Protein AF-X1NB17-F1 (afdb_monomer)

pLDDT: mean 86.15, std 9.58, range [61.28, 96.69]

Secondary structure (DSSP, 8-state):
-HHHHTTTT-TTPPSSEETTEEHHHHHHHHHHHHHHHHHHHHHHHHS-HHHHHHHHHHHHHHHHHHHTTHHHHTT---

Solvent-accessible surface area (backbone atoms only — not comparable to full-atom values): 4584 Å² total; per-residue (Å²): 107,69,57,35,66,76,26,60,87,65,83,91,67,74,82,62,55,52,34,69,44,44,48,66,62,50,49,53,53,49,54,54,48,52,54,51,49,54,54,48,53,57,52,56,72,71,43,56,71,71,59,54,52,51,51,51,51,53,52,53,51,52,51,50,42,53,75,70,38,52,39,59,74,70,72,44,100,113

Radius of gyration: 19.19 Å; Cα contacts (8 Å, |Δi|>4): 37; chains: 1; bounding box: 42×27×44 Å

Organism: NCBI:txid412755

Mean predicted aligned error: 7.76 Å

Structure (mmCIF, N/CA/C/O backbone):
data_AF-X1NB17-F1
#
_entry.id   AF-X1NB17-F1
#
loop_
_atom_site.group_PDB
_atom_site.id
_atom_site.type_symbol
_atom_site.label_atom_id
_atom_site.label_alt_id
_atom_site.label_comp_id
_atom_site.label_asym_id
_atom_site.label_entity_id
_atom_site.label_seq_id
_atom_site.pdbx_PDB_ins_code
_atom_site.Cartn_x
_atom_site.Cartn_y
_atom_site.Cartn_z
_atom_site.occupancy
_atom_site.B_iso_or_equiv
_atom_site.auth_seq_id
_atom_site.auth_comp_id
_atom_site.auth_asym_id
_atom_site.auth_ato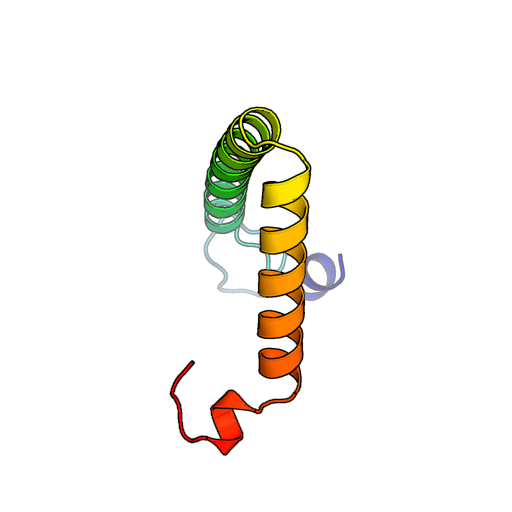m_id
_atom_site.pdbx_PDB_model_num
ATOM 1 N N . ILE A 1 1 ? 13.178 -8.703 -12.126 1.00 66.31 1 ILE A N 1
ATOM 2 C CA . ILE A 1 1 ? 14.504 -8.617 -12.794 1.00 66.31 1 ILE A CA 1
ATOM 3 C C . ILE A 1 1 ? 14.399 -8.874 -14.300 1.00 66.31 1 ILE A C 1
ATOM 5 O O . ILE A 1 1 ? 14.916 -8.062 -15.049 1.00 66.31 1 ILE A O 1
ATOM 9 N N . GLY A 1 2 ? 13.674 -9.905 -14.766 1.00 80.94 2 GLY A N 1
ATOM 10 C CA . GLY A 1 2 ? 13.514 -10.188 -16.206 1.00 80.94 2 GLY A CA 1
ATOM 11 C C . GLY A 1 2 ? 13.060 -9.001 -17.076 1.00 80.94 2 GLY A C 1
ATOM 12 O O . GLY A 1 2 ? 13.619 -8.808 -18.146 1.00 80.94 2 GLY A O 1
ATOM 13 N N . TYR A 1 3 ? 12.139 -8.156 -16.596 1.00 78.75 3 TYR A N 1
ATOM 14 C CA . TYR A 1 3 ? 11.716 -6.918 -17.285 1.00 78.75 3 TYR A CA 1
ATOM 15 C C . TYR A 1 3 ? 12.788 -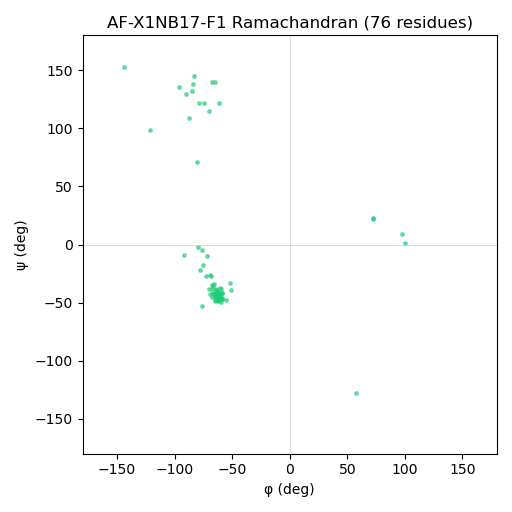5.821 -17.348 1.00 78.75 3 TYR A C 1
ATOM 17 O O . TYR A 1 3 ? 12.773 -4.987 -18.249 1.00 78.75 3 TYR A O 1
ATOM 25 N N . ILE A 1 4 ? 13.710 -5.811 -16.386 1.00 80.00 4 ILE A N 1
ATOM 26 C CA . ILE A 1 4 ? 14.857 -4.903 -16.401 1.00 80.00 4 ILE A CA 1
ATOM 27 C C . ILE A 1 4 ? 15.863 -5.433 -17.421 1.00 80.00 4 ILE A C 1
ATOM 29 O O . ILE A 1 4 ? 16.205 -4.723 -18.352 1.00 80.00 4 ILE A O 1
ATOM 33 N N . VAL A 1 5 ? 16.249 -6.709 -17.309 1.00 78.75 5 VAL A N 1
ATOM 34 C CA . VAL A 1 5 ? 17.275 -7.335 -18.158 1.00 78.75 5 VAL A CA 1
ATOM 35 C C . VAL A 1 5 ? 16.876 -7.368 -19.637 1.00 78.75 5 VAL A C 1
ATOM 37 O O . VAL A 1 5 ? 17.685 -6.997 -20.475 1.00 78.75 5 VAL A O 1
ATOM 40 N N . ASN A 1 6 ? 15.635 -7.742 -19.965 1.00 79.62 6 ASN A N 1
ATOM 41 C CA . ASN A 1 6 ? 15.166 -7.789 -21.359 1.00 79.62 6 ASN A CA 1
ATOM 42 C C . ASN A 1 6 ? 14.871 -6.407 -21.961 1.00 79.62 6 ASN A C 1
ATOM 44 O O . ASN A 1 6 ? 14.758 -6.289 -23.174 1.00 79.62 6 ASN A O 1
ATOM 48 N N . GLY A 1 7 ? 14.712 -5.372 -21.133 1.00 72.69 7 GLY A N 1
ATOM 49 C CA . GLY A 1 7 ? 14.448 -4.013 -21.611 1.00 72.69 7 GLY A CA 1
ATOM 50 C C . GLY A 1 7 ? 15.713 -3.173 -21.815 1.00 72.69 7 GLY A C 1
ATOM 51 O O . GLY A 1 7 ? 15.621 -2.062 -22.333 1.00 72.69 7 GLY A O 1
ATOM 52 N N . LEU A 1 8 ? 16.885 -3.651 -21.378 1.00 72.38 8 LEU A N 1
ATOM 53 C CA . LEU A 1 8 ? 18.155 -2.940 -21.539 1.00 72.38 8 LEU A CA 1
ATOM 54 C C . LEU A 1 8 ? 18.566 -2.949 -23.020 1.00 72.38 8 LEU A C 1
ATOM 56 O O . LEU A 1 8 ? 18.846 -4.003 -23.579 1.00 72.38 8 LEU A O 1
ATOM 60 N N . GLY A 1 9 ? 18.610 -1.771 -23.647 1.00 68.75 9 GLY A N 1
ATOM 61 C CA . GLY A 1 9 ? 19.021 -1.606 -25.049 1.00 68.75 9 GLY A CA 1
ATOM 62 C C . GLY A 1 9 ? 17.877 -1.450 -26.056 1.00 68.75 9 GLY A C 1
ATOM 63 O O . GLY A 1 9 ? 18.142 -1.287 -27.245 1.00 68.75 9 GLY A O 1
ATOM 64 N N . VAL A 1 10 ? 16.616 -1.448 -25.609 1.00 71.38 10 VAL A N 1
ATOM 65 C CA . VAL A 1 10 ? 15.480 -1.093 -26.472 1.00 71.38 10 VAL A CA 1
ATOM 66 C C . VAL A 1 10 ? 15.482 0.425 -26.691 1.00 71.38 10 VAL A C 1
ATOM 68 O O . VAL A 1 10 ? 15.448 1.199 -25.739 1.00 71.38 10 VAL A O 1
ATOM 71 N N . ALA A 1 11 ? 15.562 0.864 -27.948 1.00 66.00 11 ALA A N 1
ATOM 72 C CA . ALA A 1 11 ? 15.556 2.281 -28.310 1.00 66.00 11 ALA A CA 1
ATOM 73 C C . ALA A 1 11 ? 14.119 2.835 -28.381 1.00 66.00 11 ALA A C 1
ATOM 75 O O . ALA A 1 11 ? 13.202 2.135 -28.803 1.00 66.00 11 ALA A O 1
ATOM 76 N N . GLY A 1 12 ? 13.924 4.103 -27.998 1.00 71.44 12 GLY A N 1
ATOM 77 C CA . GLY A 1 12 ? 12.627 4.797 -28.087 1.00 71.44 12 GLY A CA 1
ATOM 78 C C . GLY A 1 12 ? 11.799 4.831 -26.797 1.00 71.44 12 GLY A C 1
ATOM 79 O O . GLY A 1 12 ? 10.645 5.253 -26.826 1.00 71.44 12 GLY A O 1
ATOM 80 N N . ILE A 1 13 ? 12.365 4.414 -25.662 1.00 68.31 13 ILE A N 1
ATOM 81 C CA . ILE A 1 13 ? 11.687 4.472 -24.361 1.00 68.31 13 ILE A CA 1
ATOM 82 C C . ILE A 1 13 ? 11.878 5.876 -23.747 1.00 68.31 13 ILE A C 1
ATOM 84 O O . ILE A 1 13 ? 13.004 6.379 -23.732 1.00 68.31 13 ILE A O 1
ATOM 88 N N . PRO A 1 14 ? 10.824 6.540 -23.235 1.00 71.19 14 PRO A N 1
ATOM 89 C CA . PRO A 1 14 ? 10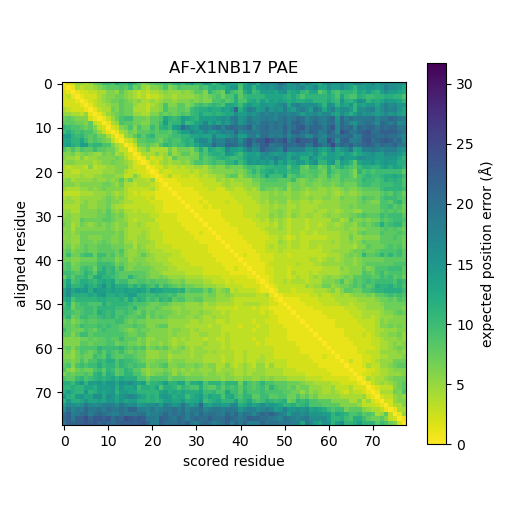.945 7.858 -22.607 1.00 71.19 14 PRO A CA 1
ATOM 90 C C . PRO A 1 14 ? 11.852 7.818 -21.369 1.00 71.19 14 PRO A C 1
ATOM 92 O O . PRO A 1 14 ? 11.605 7.056 -20.433 1.00 71.19 14 PRO A O 1
ATOM 95 N N . SER A 1 15 ? 12.927 8.609 -21.355 1.00 68.38 15 SER A N 1
ATOM 96 C CA . SER A 1 15 ? 13.830 8.739 -20.198 1.00 68.38 15 SER A CA 1
ATOM 97 C C . SER A 1 15 ? 13.127 9.424 -19.018 1.00 68.38 15 SER A C 1
ATOM 99 O O . SER A 1 15 ? 12.429 10.411 -19.252 1.00 68.38 15 SER A O 1
ATOM 101 N N . PRO A 1 16 ? 13.334 8.996 -17.753 1.00 76.75 16 PR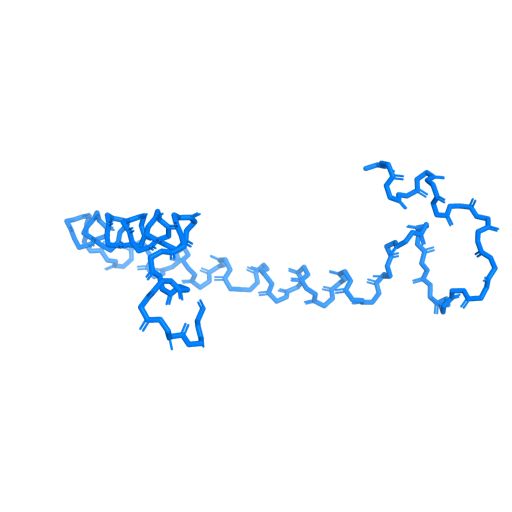O A N 1
ATOM 102 C CA . PRO A 1 16 ? 14.223 7.942 -17.251 1.00 76.75 16 PRO A CA 1
ATOM 103 C C . PRO A 1 16 ? 13.515 6.582 -17.051 1.00 76.75 16 PRO A C 1
ATOM 105 O O . PRO A 1 16 ? 12.438 6.488 -16.460 1.00 76.75 16 PRO A O 1
ATOM 108 N N . HIS A 1 17 ? 14.160 5.501 -17.488 1.00 77.88 17 HIS A N 1
ATOM 109 C CA . HIS A 1 17 ? 13.652 4.127 -17.406 1.00 77.88 17 HIS A CA 1
ATOM 110 C C . HIS A 1 17 ? 14.795 3.141 -17.124 1.00 77.88 17 HIS A C 1
ATOM 112 O O . HIS A 1 17 ? 15.947 3.390 -17.476 1.00 77.88 17 HIS A O 1
ATOM 118 N N . ILE A 1 18 ? 14.480 2.015 -16.482 1.00 80.19 18 ILE A N 1
ATOM 119 C CA . ILE A 1 18 ? 15.410 0.911 -16.216 1.00 80.19 18 ILE A CA 1
ATOM 120 C C . ILE A 1 18 ? 14.822 -0.346 -16.863 1.00 80.19 18 ILE A C 1
ATOM 122 O O . ILE A 1 18 ? 13.906 -0.978 -16.329 1.00 80.19 18 ILE A O 1
ATOM 126 N N . GLY A 1 19 ? 15.312 -0.672 -18.058 1.00 81.50 19 GLY A N 1
ATOM 127 C CA . GLY A 1 19 ? 14.645 -1.621 -18.946 1.00 81.50 19 GLY A CA 1
ATOM 128 C C . GLY A 1 19 ? 13.216 -1.167 -19.262 1.00 81.50 19 GLY A C 1
ATOM 129 O O . GLY A 1 19 ? 13.004 -0.013 -19.620 1.00 81.50 19 GLY A O 1
ATOM 130 N N . TYR A 1 20 ? 12.224 -2.039 -19.057 1.00 78.81 20 TYR A N 1
ATOM 131 C CA . TYR A 1 20 ? 10.803 -1.683 -19.213 1.00 78.81 20 TYR A CA 1
ATOM 132 C C . TYR A 1 20 ? 10.196 -0.921 -18.021 1.00 78.81 20 TYR A C 1
ATOM 134 O O . TYR A 1 20 ? 9.020 -0.558 -18.052 1.00 78.81 20 TYR A O 1
ATOM 142 N N . VAL A 1 21 ? 10.953 -0.685 -16.946 1.00 82.31 21 VAL A N 1
ATOM 143 C CA . VAL A 1 21 ? 10.435 -0.007 -15.751 1.00 82.31 21 VAL A CA 1
ATOM 144 C C . VAL A 1 21 ? 10.584 1.503 -15.913 1.00 82.31 21 VAL A C 1
ATOM 146 O O . VAL A 1 21 ? 11.690 2.033 -15.840 1.00 82.31 21 VAL A O 1
ATOM 149 N N . HIS A 1 22 ? 9.468 2.208 -16.102 1.00 87.06 22 HIS A N 1
ATOM 150 C CA . HIS A 1 22 ? 9.449 3.669 -16.166 1.00 87.06 22 HIS A CA 1
ATOM 151 C C . HIS A 1 22 ? 9.520 4.276 -14.757 1.00 87.06 22 HIS A C 1
ATOM 153 O O . HIS A 1 22 ? 8.656 4.000 -13.917 1.00 87.06 22 HIS A O 1
ATOM 159 N N . ILE A 1 23 ? 10.538 5.102 -14.484 1.00 86.81 23 ILE A N 1
ATOM 160 C CA . ILE A 1 23 ? 10.858 5.497 -13.103 1.00 86.81 23 ILE A CA 1
ATOM 161 C C . ILE A 1 23 ? 9.772 6.377 -12.483 1.00 86.81 23 ILE A C 1
ATOM 163 O O . ILE A 1 23 ? 9.435 6.203 -11.315 1.00 86.81 23 ILE A O 1
ATOM 167 N N . TRP A 1 24 ? 9.184 7.285 -13.267 1.00 88.75 24 TRP A N 1
ATOM 168 C CA . TRP A 1 24 ? 8.157 8.202 -12.777 1.00 88.75 24 TRP A CA 1
ATOM 169 C C . TRP A 1 24 ? 6.883 7.458 -12.409 1.00 88.75 24 TRP A C 1
ATOM 171 O O . TRP A 1 24 ? 6.327 7.668 -11.337 1.00 88.75 24 TRP A O 1
ATOM 181 N N . SER A 1 25 ? 6.452 6.538 -13.271 1.00 88.50 25 SER A N 1
ATOM 182 C CA . SER A 1 25 ? 5.264 5.720 -13.027 1.00 88.50 25 SER A CA 1
ATOM 183 C C . SER A 1 25 ? 5.479 4.810 -11.825 1.00 88.50 25 SER A C 1
ATOM 185 O O . SER A 1 25 ? 4.608 4.718 -10.964 1.00 88.50 25 SER A O 1
ATOM 187 N N . TRP A 1 26 ? 6.659 4.193 -11.722 1.00 89.88 26 TRP A N 1
ATOM 188 C CA . TRP A 1 26 ? 7.030 3.395 -10.560 1.00 89.88 26 TRP A CA 1
ATOM 189 C C . TRP A 1 26 ? 7.002 4.223 -9.270 1.00 89.88 26 TRP A C 1
ATOM 191 O O . TRP A 1 26 ? 6.394 3.792 -8.294 1.00 89.88 26 TRP A O 1
ATOM 201 N N . LEU A 1 27 ? 7.577 5.428 -9.281 1.00 91.94 27 LEU A N 1
ATOM 202 C CA . LEU A 1 27 ? 7.595 6.322 -8.124 1.00 91.94 27 LEU A CA 1
ATOM 203 C C . LEU A 1 27 ? 6.179 6.752 -7.721 1.00 91.94 27 LEU A C 1
ATOM 205 O O . LEU A 1 27 ? 5.835 6.675 -6.545 1.00 91.94 27 LEU A O 1
ATOM 209 N N . CYS A 1 28 ? 5.344 7.162 -8.678 1.00 93.31 28 CYS A N 1
ATOM 210 C CA . CYS A 1 28 ? 3.958 7.551 -8.415 1.00 93.31 28 CYS A CA 1
ATOM 211 C C . CYS A 1 28 ? 3.144 6.396 -7.815 1.00 93.31 28 CYS A C 1
ATOM 213 O O . CYS A 1 28 ? 2.439 6.597 -6.823 1.00 93.31 28 CYS A O 1
ATOM 215 N N . LEU A 1 29 ? 3.261 5.190 -8.381 1.00 94.12 29 LEU A N 1
ATOM 216 C CA . LEU A 1 29 ? 2.570 3.995 -7.888 1.00 94.12 29 LEU A CA 1
ATOM 217 C C . LEU A 1 29 ? 3.078 3.569 -6.510 1.00 94.12 29 LEU A C 1
ATOM 219 O O . LEU A 1 29 ? 2.279 3.213 -5.645 1.00 94.12 29 LEU A O 1
ATOM 223 N N . ALA A 1 30 ? 4.391 3.623 -6.288 1.00 94.31 30 ALA A N 1
ATOM 224 C CA . ALA A 1 30 ? 4.993 3.300 -5.003 1.00 94.31 30 ALA A CA 1
ATOM 225 C C . ALA A 1 30 ? 4.550 4.298 -3.929 1.00 94.31 30 ALA A C 1
ATOM 227 O O . ALA A 1 30 ? 4.075 3.885 -2.874 1.00 94.31 30 ALA A O 1
ATOM 228 N N . ALA A 1 31 ? 4.633 5.601 -4.206 1.00 95.81 31 ALA A N 1
ATOM 229 C CA . ALA A 1 31 ? 4.252 6.646 -3.261 1.00 95.81 31 ALA A CA 1
ATOM 230 C C . ALA A 1 31 ? 2.778 6.528 -2.847 1.00 95.81 31 ALA A C 1
ATOM 232 O O . ALA A 1 31 ? 2.467 6.488 -1.657 1.00 95.81 31 ALA A O 1
ATOM 23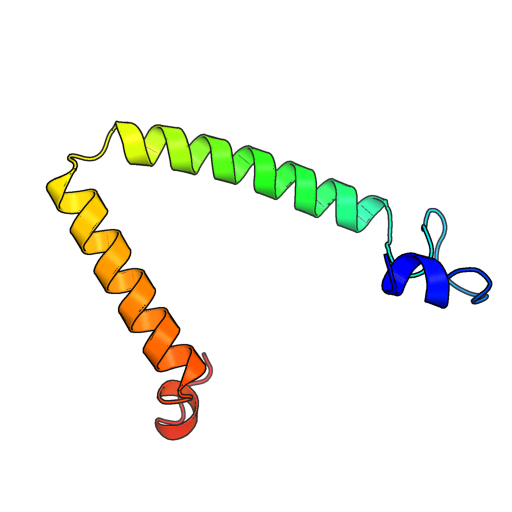3 N N . THR A 1 32 ? 1.873 6.404 -3.820 1.00 95.00 32 THR A N 1
ATOM 234 C CA . THR A 1 32 ? 0.437 6.234 -3.542 1.00 95.00 32 THR A CA 1
ATOM 235 C C . THR A 1 32 ? 0.142 4.924 -2.813 1.00 95.00 32 THR A C 1
ATOM 237 O O . THR A 1 32 ? -0.640 4.923 -1.862 1.00 95.00 32 THR A O 1
ATOM 240 N N . SER A 1 33 ? 0.817 3.829 -3.174 1.00 94.94 33 SER A N 1
ATOM 241 C CA . SER A 1 33 ? 0.680 2.545 -2.474 1.00 94.94 33 SER A CA 1
ATOM 242 C C . SER A 1 33 ? 1.146 2.619 -1.020 1.00 94.94 33 SER A C 1
ATOM 244 O O . SER A 1 33 ? 0.474 2.080 -0.143 1.00 94.94 33 SER A O 1
ATOM 246 N N . ILE A 1 34 ? 2.255 3.312 -0.737 1.00 95.94 34 ILE A N 1
ATOM 247 C CA . ILE A 1 34 ? 2.775 3.486 0.628 1.00 95.94 34 ILE A CA 1
ATOM 248 C C . ILE A 1 34 ? 1.783 4.283 1.478 1.00 95.94 34 ILE A C 1
ATOM 250 O O . ILE A 1 34 ? 1.449 3.856 2.585 1.00 95.94 34 ILE A O 1
ATOM 254 N N . VAL A 1 35 ? 1.271 5.404 0.958 1.00 96.19 35 VAL A N 1
ATOM 255 C CA . VAL A 1 35 ? 0.271 6.220 1.666 1.00 96.19 35 VAL A CA 1
ATOM 256 C C . VAL A 1 35 ? -0.985 5.395 1.955 1.00 96.19 35 VAL A C 1
ATOM 258 O O . VAL A 1 35 ? -1.466 5.371 3.089 1.00 96.19 35 VAL A O 1
ATOM 261 N N . MET A 1 36 ? -1.489 4.654 0.967 1.00 96.56 36 MET A N 1
ATOM 262 C CA . MET A 1 36 ? -2.687 3.835 1.150 1.00 96.56 36 MET A CA 1
ATOM 263 C C . MET A 1 36 ? -2.462 2.676 2.133 1.00 96.56 36 MET A C 1
ATOM 265 O O . MET A 1 36 ? -3.348 2.361 2.930 1.00 96.56 36 MET A O 1
ATOM 269 N N . ALA A 1 37 ? -1.271 2.072 2.142 1.00 94.75 37 ALA A N 1
ATOM 270 C CA . ALA A 1 37 ? -0.915 1.037 3.109 1.00 94.75 37 ALA A CA 1
ATOM 271 C C . ALA A 1 37 ? -0.935 1.573 4.550 1.00 94.75 37 ALA A C 1
ATOM 273 O O . ALA A 1 37 ? -1.467 0.908 5.442 1.00 94.75 37 ALA A O 1
ATOM 274 N N . GLN A 1 38 ? -0.434 2.791 4.781 1.00 95.62 38 GLN A N 1
ATOM 275 C CA . GLN A 1 38 ? -0.497 3.440 6.097 1.00 95.62 38 GLN A CA 1
ATOM 276 C C . GLN A 1 38 ? -1.948 3.656 6.550 1.00 95.62 38 GLN A C 1
ATOM 278 O O . GLN A 1 38 ? -2.303 3.300 7.677 1.00 95.62 38 GLN A O 1
ATOM 283 N N . VAL A 1 39 ? -2.807 4.170 5.661 1.00 95.00 39 VAL A N 1
ATOM 284 C CA . VAL A 1 39 ? -4.248 4.330 5.932 1.00 95.00 39 VAL A CA 1
ATOM 285 C C . VAL A 1 39 ? -4.893 2.979 6.267 1.00 95.00 39 VAL A C 1
ATOM 287 O O . VAL A 1 39 ? -5.669 2.880 7.222 1.00 95.00 39 VAL A O 1
ATOM 290 N N . GLY A 1 40 ? -4.532 1.923 5.536 1.00 92.19 40 GLY A N 1
ATOM 291 C CA . GLY A 1 40 ? -5.000 0.560 5.778 1.00 92.19 40 GLY A CA 1
ATOM 292 C C . GLY A 1 40 ? -4.635 0.035 7.168 1.00 92.19 40 GLY A C 1
ATOM 293 O O . GLY A 1 40 ? -5.510 -0.463 7.873 1.00 92.19 40 GLY A O 1
ATOM 294 N N . VAL A 1 41 ? -3.380 0.199 7.602 1.00 93.88 41 VAL A N 1
ATOM 295 C CA . VAL A 1 41 ? -2.914 -0.248 8.931 1.00 93.88 41 VAL A CA 1
ATOM 296 C C . VAL A 1 41 ? -3.652 0.478 10.055 1.00 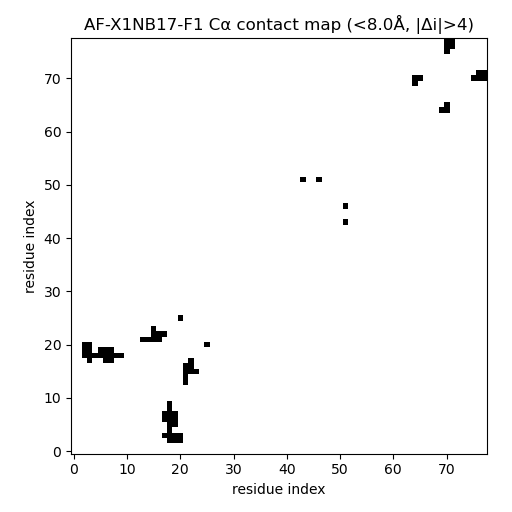93.88 41 VAL A C 1
ATOM 298 O O . VAL A 1 41 ? -4.153 -0.168 10.978 1.00 93.88 41 VAL A O 1
ATOM 301 N N . VAL A 1 42 ? -3.779 1.806 9.958 1.00 94.25 42 VAL A N 1
ATOM 302 C CA . VAL A 1 42 ? -4.507 2.605 10.958 1.00 94.25 42 VAL A CA 1
ATOM 303 C C . VAL A 1 42 ? -5.969 2.166 11.037 1.00 94.25 42 VAL A C 1
ATOM 305 O O . VAL A 1 42 ? -6.516 2.019 12.130 1.00 94.25 42 VAL A O 1
ATOM 308 N N . THR A 1 43 ? -6.602 1.920 9.890 1.00 92.25 43 THR A N 1
ATOM 309 C CA . THR A 1 43 ? -7.993 1.453 9.833 1.00 92.25 43 THR A CA 1
ATOM 310 C C . THR A 1 43 ? -8.130 0.047 10.420 1.00 92.25 43 THR A C 1
ATOM 312 O O . THR A 1 43 ? -9.038 -0.200 11.210 1.00 92.25 43 THR A O 1
ATOM 315 N N . ALA A 1 44 ? -7.199 -0.860 10.117 1.00 90.75 44 ALA A N 1
ATOM 316 C CA . ALA A 1 44 ? -7.211 -2.228 10.625 1.00 90.75 44 ALA A CA 1
ATOM 317 C C . ALA A 1 44 ? -7.052 -2.298 12.151 1.00 90.75 44 ALA A C 1
ATOM 319 O O . ALA A 1 44 ? -7.717 -3.111 12.784 1.00 90.75 44 ALA A O 1
ATOM 320 N N . HIS A 1 45 ? -6.220 -1.439 12.753 1.00 92.00 45 HIS A N 1
ATOM 321 C CA . HIS A 1 45 ? -6.059 -1.381 14.215 1.00 92.00 45 HIS A CA 1
ATOM 322 C C . HIS A 1 45 ? -7.260 -0.760 14.936 1.00 92.00 45 HIS A C 1
ATOM 324 O O . HIS A 1 45 ? -7.515 -1.086 16.093 1.00 92.00 45 HIS A O 1
ATOM 330 N N . LYS A 1 46 ? -8.008 0.125 14.269 1.00 91.19 46 LYS A N 1
ATOM 331 C CA . LYS A 1 46 ? -9.235 0.717 14.824 1.00 91.19 46 LYS A CA 1
ATOM 332 C C . LYS A 1 46 ? -10.433 -0.232 14.767 1.00 91.19 46 LYS A C 1
ATOM 334 O O . LYS A 1 46 ? -11.389 -0.042 15.514 1.00 91.19 46 LYS A O 1
ATOM 339 N N . LEU A 1 47 ? -10.405 -1.226 13.882 1.00 89.69 47 LEU A N 1
ATOM 340 C CA . LEU A 1 47 ? -11.491 -2.186 13.730 1.00 89.69 47 LEU A CA 1
ATOM 341 C C . LEU A 1 47 ? -11.367 -3.330 14.751 1.00 89.69 47 LEU A C 1
ATOM 343 O O . LEU A 1 47 ? -10.283 -3.878 14.950 1.00 89.69 47 LEU A O 1
ATOM 347 N N . PRO A 1 48 ? -12.477 -3.768 15.368 1.00 90.06 48 PRO A N 1
ATOM 348 C CA . PRO A 1 48 ? -12.471 -4.951 16.214 1.00 90.06 48 PRO A CA 1
ATOM 349 C C . PRO A 1 48 ? -12.151 -6.202 15.383 1.00 90.06 48 PRO A C 1
ATOM 351 O O . PRO A 1 48 ? -12.678 -6.392 14.283 1.00 90.06 48 PRO A O 1
ATOM 354 N N . ALA A 1 49 ? -11.349 -7.110 15.946 1.00 90.50 49 ALA A N 1
ATOM 355 C CA . ALA A 1 49 ? -10.835 -8.301 15.257 1.00 90.50 49 ALA A CA 1
ATOM 356 C C . ALA A 1 49 ? -11.925 -9.149 14.568 1.00 90.50 49 ALA A C 1
ATOM 358 O O . ALA A 1 49 ? -11.705 -9.716 13.497 1.00 90.50 49 ALA A O 1
ATOM 359 N N . LYS A 1 50 ? -13.131 -9.202 15.150 1.00 92.00 50 LYS A N 1
ATOM 360 C CA . LYS A 1 50 ? -14.272 -9.925 14.574 1.00 92.00 50 LYS A CA 1
ATOM 361 C C . LYS A 1 50 ? -14.728 -9.319 13.241 1.00 92.00 50 LYS A C 1
ATOM 363 O O . LYS A 1 50 ? -14.968 -10.071 12.303 1.00 92.00 50 LYS A O 1
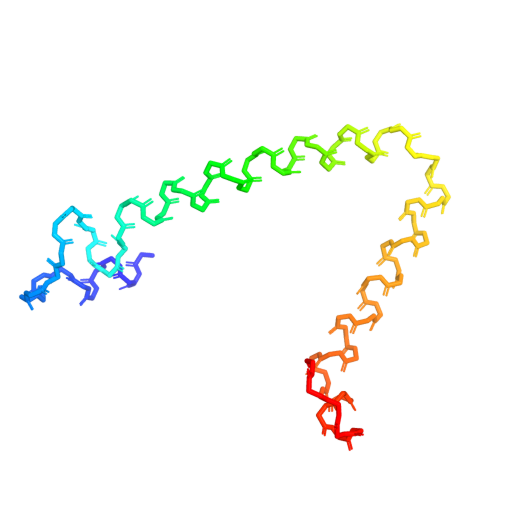ATOM 368 N N . GLN A 1 51 ? -14.817 -7.991 13.140 1.00 92.12 51 GLN A N 1
ATOM 369 C CA . GLN A 1 51 ? -15.206 -7.308 11.899 1.00 92.12 51 GLN A CA 1
ATOM 370 C C . GLN A 1 51 ? -14.118 -7.441 10.830 1.00 92.12 51 GLN A C 1
ATOM 372 O O . GLN A 1 51 ? -14.433 -7.769 9.688 1.00 92.12 51 GLN A O 1
ATOM 377 N N . LEU A 1 52 ? -12.844 -7.283 11.207 1.00 92.00 52 LEU A N 1
ATOM 378 C CA . LEU A 1 52 ? -11.721 -7.426 10.277 1.00 92.00 52 LEU A CA 1
ATOM 379 C C . LEU A 1 52 ? -11.683 -8.823 9.636 1.00 92.00 52 LEU A C 1
ATOM 381 O O . LEU A 1 52 ? -11.500 -8.950 8.426 1.00 92.00 52 LEU A O 1
ATOM 385 N N . ARG A 1 53 ? -11.942 -9.870 10.429 1.00 93.00 53 ARG A N 1
ATOM 386 C CA . ARG A 1 53 ? -12.047 -11.247 9.931 1.00 93.00 53 ARG A CA 1
ATOM 387 C C . ARG A 1 53 ? -13.163 -11.405 8.896 1.00 93.00 53 ARG A C 1
ATOM 389 O O . ARG A 1 53 ? -12.938 -12.036 7.868 1.00 93.00 53 ARG A O 1
ATOM 396 N N . TYR A 1 54 ? -14.348 -10.845 9.148 1.00 95.31 54 TYR A N 1
ATOM 397 C CA . TYR A 1 54 ? -15.458 -10.920 8.192 1.00 95.31 54 TYR A CA 1
ATOM 398 C C . TYR A 1 54 ? -15.145 -10.196 6.883 1.00 95.31 54 TYR A C 1
ATOM 400 O O . TYR A 1 54 ? -15.411 -10.748 5.818 1.00 95.31 54 TYR A O 1
ATOM 408 N N . ILE A 1 55 ? -14.530 -9.011 6.954 1.00 94.25 55 ILE A N 1
ATOM 409 C CA . ILE A 1 55 ? -14.100 -8.265 5.764 1.00 94.25 55 ILE A CA 1
ATOM 410 C C . ILE A 1 55 ? -13.119 -9.105 4.942 1.00 94.25 55 ILE A C 1
ATOM 412 O O . ILE A 1 55 ? -13.295 -9.242 3.735 1.00 94.25 55 ILE A O 1
ATOM 416 N N . PHE A 1 56 ? -12.126 -9.722 5.586 1.00 93.94 56 PHE A N 1
ATOM 417 C CA . PHE A 1 56 ? -11.134 -10.534 4.882 1.00 93.94 56 PHE A CA 1
ATOM 418 C C . PHE A 1 56 ? -11.759 -11.748 4.181 1.00 93.94 56 PHE A C 1
ATOM 420 O O . PHE A 1 56 ? -11.455 -12.010 3.019 1.00 93.94 56 PHE A O 1
ATOM 427 N N . ILE A 1 57 ? -12.686 -12.445 4.850 1.00 96.44 57 ILE A N 1
ATOM 428 C CA . ILE A 1 57 ? -13.430 -13.569 4.258 1.00 96.44 57 ILE A CA 1
ATOM 429 C C . ILE A 1 57 ? -14.239 -13.100 3.043 1.00 96.44 57 ILE A C 1
ATOM 431 O O . ILE A 1 57 ? -14.183 -13.740 1.996 1.00 96.44 57 ILE A O 1
ATOM 435 N N . ALA A 1 58 ? -14.956 -11.979 3.161 1.00 96.69 58 ALA A N 1
ATOM 436 C CA . ALA A 1 58 ? -15.753 -11.432 2.066 1.00 96.69 58 ALA A CA 1
ATOM 437 C C . ALA A 1 58 ? -14.883 -11.061 0.853 1.00 96.69 58 ALA A C 1
ATOM 439 O O . ALA A 1 58 ? -15.218 -11.422 -0.275 1.00 96.69 58 ALA A O 1
ATOM 440 N N . VAL A 1 59 ? -13.738 -10.407 1.083 1.00 95.25 59 VAL A N 1
ATOM 441 C CA . VAL A 1 59 ? -12.789 -10.030 0.023 1.00 95.25 59 VAL A CA 1
ATOM 442 C C . VAL A 1 59 ? -12.173 -11.263 -0.640 1.00 95.25 59 VAL A C 1
ATOM 444 O O . VAL A 1 59 ? -12.150 -11.337 -1.867 1.00 95.25 59 VAL A O 1
ATOM 447 N N . MET A 1 60 ? -11.715 -12.252 0.136 1.00 96.00 60 MET A N 1
ATOM 448 C CA . MET A 1 60 ? -11.165 -13.498 -0.417 1.00 96.00 60 MET A CA 1
ATOM 449 C C . MET A 1 60 ? -12.197 -14.256 -1.251 1.00 96.00 60 MET A C 1
ATOM 451 O O . MET A 1 60 ? -11.873 -14.729 -2.338 1.00 96.00 60 MET A O 1
ATOM 455 N N . PHE A 1 61 ? -13.432 -14.361 -0.758 1.00 96.25 61 PHE A N 1
ATOM 456 C CA . PHE A 1 61 ? -14.508 -15.036 -1.475 1.00 96.25 61 PHE A CA 1
ATOM 457 C C . PHE A 1 61 ? -14.809 -14.333 -2.801 1.00 96.25 61 PHE A C 1
ATOM 459 O O . PHE A 1 61 ? -14.808 -14.974 -3.851 1.00 96.25 61 PHE A O 1
ATOM 466 N N . TYR A 1 62 ? -14.965 -13.007 -2.771 1.00 94.31 62 TYR A N 1
ATOM 467 C CA . TYR A 1 62 ? -15.155 -12.194 -3.972 1.00 94.31 62 TYR A CA 1
ATOM 468 C C . TYR A 1 62 ? -14.025 -12.392 -4.990 1.00 94.31 62 TYR A C 1
ATOM 470 O O . TYR A 1 62 ? -14.282 -12.634 -6.168 1.00 94.31 62 TYR A O 1
ATOM 478 N N . MET A 1 63 ? -12.769 -12.338 -4.541 1.00 94.19 63 MET A N 1
ATOM 479 C CA . MET A 1 63 ? -11.615 -12.465 -5.430 1.00 94.19 63 MET A CA 1
ATOM 480 C C . MET A 1 63 ? -11.497 -13.875 -6.021 1.00 94.19 63 MET A C 1
ATOM 482 O O . MET A 1 63 ? -11.152 -14.014 -7.192 1.00 94.19 63 MET A O 1
ATOM 486 N N . GLY A 1 64 ? -11.863 -14.907 -5.255 1.00 94.62 64 GLY A N 1
ATOM 487 C CA . GLY A 1 64 ? -11.974 -16.280 -5.746 1.00 94.62 64 GLY A CA 1
ATOM 488 C C . GLY A 1 64 ? -13.027 -16.425 -6.846 1.00 94.62 64 GLY A C 1
ATOM 489 O O . GLY A 1 64 ? -12.725 -16.971 -7.905 1.00 94.62 64 GLY A O 1
ATOM 490 N N . LEU A 1 65 ? -14.228 -15.869 -6.644 1.00 93.56 65 LEU A N 1
ATOM 491 C CA . LEU A 1 65 ? -15.268 -15.829 -7.682 1.00 93.56 65 LEU A CA 1
ATOM 492 C C . LEU A 1 65 ? -14.794 -15.067 -8.925 1.00 93.56 65 LEU A C 1
ATOM 494 O O . LEU A 1 65 ? -15.074 -15.491 -10.047 1.00 93.56 65 LEU A O 1
ATOM 498 N N . LYS A 1 66 ? -14.034 -13.982 -8.727 1.00 89.19 66 LYS A N 1
ATOM 499 C CA . LYS A 1 66 ? -13.470 -13.197 -9.826 1.00 89.19 66 LYS A CA 1
ATOM 500 C C . LYS A 1 66 ? -12.481 -13.998 -10.658 1.00 89.19 66 LYS A C 1
ATOM 502 O O . LYS A 1 66 ? -12.577 -14.005 -11.877 1.00 89.19 66 LYS A O 1
ATOM 507 N N . MET A 1 67 ? -11.555 -14.700 -10.013 1.00 92.38 67 MET A N 1
ATOM 508 C CA . MET A 1 67 ? -10.569 -15.521 -10.720 1.00 92.38 67 MET A CA 1
ATOM 509 C C . MET A 1 67 ? -11.192 -16.756 -11.385 1.00 92.38 67 MET A C 1
ATOM 511 O O . MET A 1 67 ? -10.663 -17.225 -12.386 1.00 92.38 67 MET A O 1
ATOM 515 N N . LEU A 1 68 ? -12.319 -17.256 -10.867 1.00 91.44 68 LEU A N 1
ATOM 516 C CA . LEU A 1 68 ? -13.110 -18.314 -11.506 1.00 91.44 68 LEU A CA 1
ATOM 517 C C . LEU A 1 68 ? -13.868 -17.844 -12.759 1.00 91.44 68 LEU A C 1
ATOM 519 O O . LEU A 1 68 ? -14.416 -18.683 -13.467 1.00 91.44 68 LEU A O 1
ATOM 523 N N . GLY A 1 69 ? -13.922 -16.536 -13.034 1.00 85.88 69 GLY A N 1
ATOM 524 C CA . GLY A 1 69 ? -14.655 -15.995 -14.180 1.00 85.88 69 GLY A CA 1
ATOM 525 C C . GLY A 1 69 ? -16.174 -16.062 -14.009 1.00 85.88 69 GLY A C 1
ATOM 526 O O . GLY A 1 69 ? -16.908 -16.037 -14.992 1.00 85.88 69 GLY A O 1
ATOM 527 N N . VAL A 1 70 ? -16.673 -16.147 -12.767 1.00 85.50 70 VAL A N 1
ATOM 528 C CA . VAL A 1 70 ? -18.124 -16.155 -12.501 1.00 85.50 70 VAL A CA 1
ATOM 529 C C . VAL A 1 70 ? -18.769 -14.866 -13.012 1.00 85.50 70 VAL A C 1
ATOM 531 O O . VAL A 1 70 ? -19.868 -14.915 -13.554 1.00 85.50 70 VAL A O 1
ATOM 534 N N . PHE A 1 71 ? -18.082 -13.727 -12.880 1.00 81.88 71 PHE A N 1
ATOM 535 C CA . PHE A 1 71 ? -18.575 -12.430 -13.359 1.00 81.88 71 PHE A CA 1
ATOM 536 C C . PHE A 1 71 ? -18.594 -12.339 -14.889 1.00 81.88 71 PHE A C 1
ATOM 538 O O . PHE A 1 71 ? -19.580 -11.854 -15.443 1.00 81.88 71 PHE A O 1
ATOM 545 N N . ASP A 1 72 ? -17.587 -12.906 -15.562 1.00 80.75 72 ASP A N 1
ATOM 546 C CA . ASP A 1 72 ? 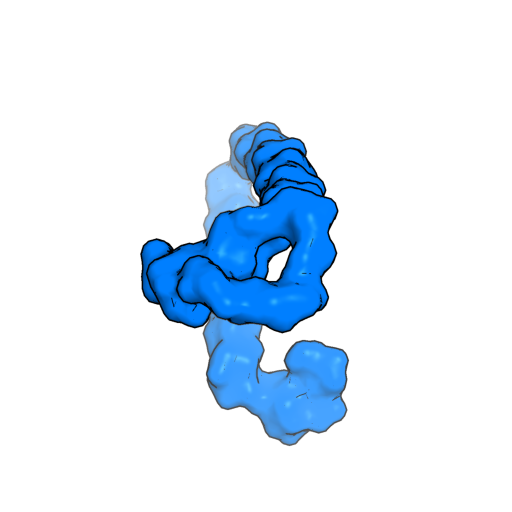-17.564 -13.025 -17.024 1.00 80.75 72 ASP A CA 1
ATOM 547 C C . ASP A 1 72 ? -18.693 -13.937 -17.533 1.00 80.75 72 ASP A C 1
ATOM 549 O O . ASP A 1 72 ? -19.380 -13.602 -18.498 1.00 80.75 72 ASP A O 1
ATOM 553 N N . TRP A 1 73 ? -18.947 -15.066 -16.858 1.00 78.56 73 TRP A N 1
ATOM 554 C CA . TRP A 1 73 ? -20.046 -15.980 -17.197 1.00 78.56 73 TRP A CA 1
ATOM 555 C C . TRP A 1 73 ? -21.432 -15.353 -16.977 1.00 78.56 73 TRP A C 1
ATOM 557 O O . TRP A 1 73 ? -22.354 -15.609 -17.750 1.00 78.56 73 TRP A O 1
ATOM 567 N N . LEU A 1 74 ? -21.578 -14.497 -15.958 1.00 80.62 74 LEU A N 1
ATOM 568 C CA . LEU A 1 74 ? -22.815 -13.756 -15.680 1.00 80.62 74 LEU A CA 1
ATOM 569 C C . LEU A 1 74 ? -23.037 -12.556 -16.626 1.00 80.62 74 LEU A C 1
ATOM 571 O O . LEU A 1 74 ? -24.076 -11.900 -16.535 1.00 80.62 74 LEU A O 1
ATOM 575 N N . GLY A 1 75 ? -22.079 -12.248 -17.509 1.00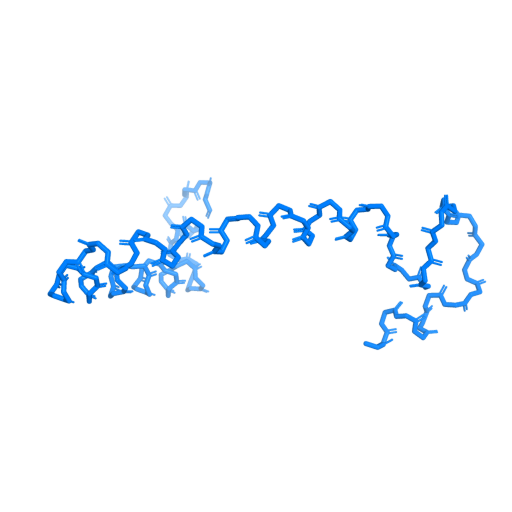 78.00 75 GLY A N 1
ATOM 576 C CA . GLY A 1 75 ? -22.142 -11.109 -18.429 1.00 78.00 75 GLY A CA 1
ATOM 577 C C . GLY A 1 75 ? -21.964 -9.747 -17.749 1.00 78.00 75 GLY A C 1
ATOM 578 O O . GLY A 1 75 ? -22.424 -8.731 -18.273 1.00 78.00 75 GLY A O 1
ATOM 579 N N . TRP A 1 76 ? -21.339 -9.707 -16.572 1.00 73.69 76 TRP A N 1
ATOM 580 C CA . TRP A 1 76 ? -21.050 -8.465 -15.859 1.00 73.69 76 TRP A CA 1
ATOM 581 C C . TRP A 1 76 ? -19.672 -7.913 -16.257 1.00 73.69 76 TRP A C 1
ATOM 583 O O . TRP A 1 76 ? -18.693 -8.650 -16.187 1.00 73.69 76 TRP A O 1
ATOM 593 N N . PRO A 1 77 ? -19.556 -6.624 -16.639 1.00 67.25 77 PRO A N 1
ATOM 594 C CA . PRO A 1 77 ? -18.280 -6.016 -17.020 1.00 67.25 77 PRO A CA 1
ATOM 595 C C . PRO A 1 77 ? -17.468 -5.609 -15.774 1.00 67.25 77 PRO A C 1
ATOM 597 O O . PRO A 1 77 ? -17.368 -4.418 -15.466 1.00 67.25 77 PRO A O 1
ATOM 600 N N . ILE A 1 78 ? -16.938 -6.585 -15.022 1.00 61.28 78 ILE A N 1
ATOM 601 C CA . ILE A 1 78 ? -16.146 -6.369 -13.788 1.00 61.28 78 ILE A CA 1
ATOM 602 C C . ILE A 1 78 ? -14.923 -7.292 -13.732 1.00 61.28 78 ILE A C 1
ATOM 604 O O . ILE A 1 78 ? -15.111 -8.514 -13.888 1.00 61.28 78 ILE A O 1
#

Foldseek 3Di:
DVQLVCQPPDPDDPPDARRNRHPVVVVVVVVVVVVVVVVVVVVLVVDDPVVNVVVVVVVVVVVVCVVVCVCVVVVHPD

InterPro domains:
  IPR002781 Transmembrane protein TauE-like, transmembrane domain [PF01925] (5-67)

Sequence (78 aa):
IGYIVNGLGVAGIPSPHIGYVHIWSWLCLAATSIVMAQVGVVTAHKLPAKQLRYIFIAVMFYMGLKMLGVFDWLGWPI